Protein AF-A0A2N6NL15-F1 (afdb_monomer_lite)

Sequence (86 aa):
MILDVPMDAIEYDYLLTDSGLAREREQLIKEVTSVGLTEAWAYTDRGMMAGLKKHLDDEYGGLDAYLDSIGFHQGRRALVRETLLV

Radius of gyration: 16.57 Å; chains: 1; bounding box: 40×29×37 Å

Secondary structure (DSSP, 8-state):
--S---HHHHHHHHHHHHHHTTTTHHHHHHHHHHTT--GGGGS--TTHHHHHHHHHHHHHSSHHHHHHHTT--HHHHHHHHHHH--

pLDDT: mean 96.7, std 3.79, range [67.0, 98.62]

Structure (mmCIF, N/CA/C/O backbone):
data_AF-A0A2N6NL15-F1
#
_entry.id   AF-A0A2N6NL15-F1
#
loop_
_atom_site.group_PDB
_atom_site.id
_atom_site.type_symbol
_atom_site.label_atom_id
_atom_site.label_alt_id
_atom_site.label_comp_id
_atom_site.label_asym_id
_atom_site.label_entity_id
_atom_site.label_seq_id
_atom_site.pdbx_PDB_ins_code
_atom_site.Cartn_x
_atom_site.Cartn_y
_atom_site.Cartn_z
_atom_site.occupancy
_atom_site.B_iso_or_equiv
_atom_site.auth_seq_id
_atom_site.auth_comp_id
_atom_site.auth_asym_id
_atom_site.auth_atom_id
_atom_site.pdbx_PDB_model_num
ATOM 1 N N . MET A 1 1 ? -9.127 -2.534 3.468 1.00 83.12 1 MET A N 1
ATOM 2 C CA . MET A 1 1 ? -8.26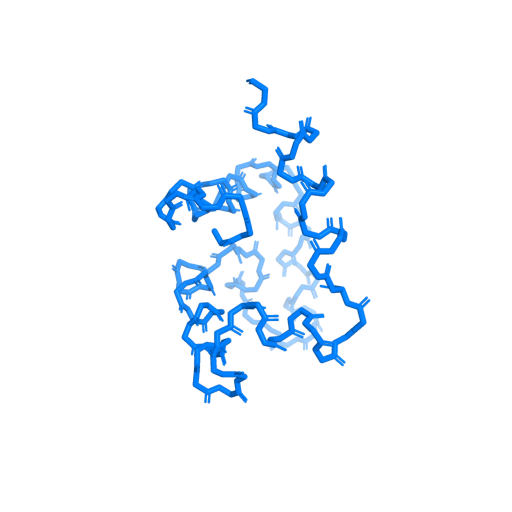1 -3.157 4.505 1.00 83.12 1 MET A CA 1
ATOM 3 C C . MET A 1 1 ? -8.584 -2.632 5.906 1.00 83.12 1 MET A C 1
ATOM 5 O O . MET A 1 1 ? -9.298 -3.346 6.581 1.00 83.12 1 MET A O 1
ATOM 9 N N . ILE A 1 2 ? -8.155 -1.436 6.359 1.00 95.56 2 ILE A N 1
ATOM 10 C CA . ILE A 1 2 ? -8.556 -0.924 7.702 1.00 95.56 2 ILE A CA 1
ATOM 11 C C . ILE A 1 2 ? -9.886 -0.155 7.691 1.00 95.56 2 ILE A C 1
ATOM 13 O O . ILE A 1 2 ? -10.687 -0.281 8.610 1.00 95.56 2 ILE A O 1
ATOM 17 N N . LEU A 1 3 ? -10.137 0.607 6.625 1.00 96.06 3 LEU A N 1
ATOM 18 C CA . LEU A 1 3 ? -11.396 1.323 6.388 1.00 96.06 3 LEU A CA 1
ATOM 19 C C . LEU A 1 3 ? -12.440 0.470 5.647 1.00 96.06 3 LEU A C 1
ATOM 21 O O . LEU A 1 3 ? -13.388 1.015 5.102 1.00 96.06 3 LEU A O 1
ATOM 25 N N . ASP A 1 4 ? -12.205 -0.840 5.515 1.00 93.25 4 ASP A N 1
ATOM 26 C CA . ASP A 1 4 ? -13.067 -1.768 4.759 1.00 93.25 4 ASP A CA 1
ATOM 27 C C . ASP A 1 4 ? -13.357 -1.367 3.297 1.00 93.25 4 ASP A C 1
ATOM 29 O O . ASP A 1 4 ? -14.229 -1.930 2.642 1.00 93.25 4 ASP A O 1
ATOM 33 N N . VAL A 1 5 ? -12.550 -0.454 2.743 1.00 95.50 5 VAL A N 1
ATOM 34 C CA . VAL A 1 5 ? -12.543 -0.123 1.314 1.00 95.50 5 VAL A CA 1
ATOM 35 C C . VAL A 1 5 ? -12.214 -1.384 0.496 1.00 95.50 5 VAL A C 1
ATOM 37 O O . VAL A 1 5 ? -11.292 -2.121 0.892 1.00 95.50 5 VAL A O 1
ATOM 40 N N . PRO A 1 6 ? -12.931 -1.623 -0.623 1.00 95.88 6 PRO A N 1
ATOM 41 C CA . PRO A 1 6 ? -12.668 -2.728 -1.539 1.00 95.88 6 PRO A CA 1
ATOM 42 C C . PRO A 1 6 ? -11.201 -2.818 -1.982 1.00 95.88 6 PRO A C 1
ATOM 44 O O . PRO A 1 6 ? -10.524 -1.806 -2.168 1.00 95.88 6 PRO A O 1
ATOM 47 N N . MET A 1 7 ? -10.693 -4.045 -2.132 1.00 95.19 7 MET A N 1
ATOM 48 C CA . MET A 1 7 ? -9.286 -4.275 -2.493 1.00 95.19 7 MET A CA 1
ATOM 49 C C . MET A 1 7 ? -8.931 -3.732 -3.879 1.00 95.19 7 MET A C 1
ATOM 51 O O . MET A 1 7 ? -7.831 -3.223 -4.053 1.00 95.19 7 MET A O 1
ATOM 55 N N . ASP A 1 8 ? -9.855 -3.804 -4.833 1.00 95.88 8 ASP A N 1
ATOM 56 C CA . ASP A 1 8 ? -9.700 -3.267 -6.187 1.00 95.88 8 ASP A CA 1
ATOM 57 C C . ASP A 1 8 ? -9.570 -1.737 -6.197 1.00 95.88 8 ASP A C 1
ATOM 59 O O . ASP A 1 8 ? -8.771 -1.196 -6.955 1.00 95.88 8 ASP A O 1
ATOM 63 N N . ALA A 1 9 ? -10.284 -1.033 -5.316 1.00 96.81 9 ALA A N 1
ATOM 64 C CA . ALA A 1 9 ? -10.138 0.412 -5.152 1.00 96.81 9 ALA A CA 1
ATOM 65 C C . ALA A 1 9 ? -8.770 0.794 -4.551 1.00 96.81 9 ALA A C 1
ATOM 67 O O . ALA A 1 9 ? -8.158 1.765 -4.994 1.00 96.81 9 ALA A O 1
ATOM 68 N N . ILE A 1 10 ? -8.267 0.017 -3.583 1.00 96.94 10 ILE A N 1
ATOM 69 C CA . ILE A 1 10 ? -6.916 0.204 -3.019 1.00 96.94 10 ILE A CA 1
ATOM 70 C C . ILE A 1 10 ? -5.847 -0.076 -4.085 1.00 96.94 10 ILE A C 1
ATOM 72 O O . ILE A 1 10 ? -4.885 0.678 -4.209 1.00 96.94 10 ILE A O 1
ATOM 76 N N . GLU A 1 11 ? -6.013 -1.145 -4.867 1.00 97.31 11 GLU A N 1
ATOM 77 C CA . GLU A 1 11 ? -5.102 -1.485 -5.962 1.00 97.31 11 GLU A CA 1
ATOM 78 C C . GLU A 1 11 ? -5.105 -0.409 -7.048 1.00 97.31 11 GLU A C 1
ATOM 80 O O . GLU A 1 11 ? -4.039 0.013 -7.488 1.00 97.31 11 GLU A O 1
ATOM 85 N N . TYR A 1 12 ? -6.279 0.089 -7.438 1.00 97.31 12 TYR A N 1
ATOM 86 C CA . TYR A 1 12 ? -6.395 1.183 -8.395 1.00 97.31 12 TYR A CA 1
ATOM 87 C C . TYR A 1 12 ? -5.602 2.416 -7.950 1.00 97.31 12 TYR A C 1
ATOM 89 O O . TYR A 1 12 ? -4.808 2.936 -8.733 1.00 97.31 12 TYR A O 1
ATOM 97 N N . ASP A 1 13 ? -5.772 2.852 -6.698 1.00 97.81 13 ASP A N 1
ATOM 98 C CA . ASP A 1 13 ? -5.051 4.006 -6.150 1.00 97.81 13 ASP A CA 1
ATOM 99 C C . ASP A 1 13 ? -3.533 3.768 -6.108 1.00 97.81 13 ASP A C 1
ATOM 101 O O . ASP A 1 13 ? -2.759 4.606 -6.568 1.00 97.81 13 ASP A O 1
ATOM 105 N N . TYR A 1 14 ? -3.096 2.580 -5.675 1.00 97.94 14 TYR A N 1
ATOM 106 C CA . TYR A 1 14 ? -1.683 2.192 -5.703 1.00 97.94 14 TYR A CA 1
ATOM 107 C C . TYR A 1 14 ? -1.081 2.321 -7.115 1.00 97.94 14 TYR A C 1
ATOM 109 O O . TYR A 1 14 ? -0.026 2.942 -7.279 1.00 97.94 14 TYR A O 1
ATOM 117 N N . LEU A 1 15 ? -1.780 1.818 -8.140 1.00 97.88 15 LEU A N 1
ATOM 118 C CA . LEU A 1 15 ? -1.343 1.863 -9.541 1.00 97.88 15 LEU A CA 1
ATOM 119 C C . LEU A 1 15 ? -1.290 3.290 -10.121 1.00 97.88 15 LEU A C 1
ATOM 121 O O . LEU A 1 15 ? -0.556 3.527 -11.083 1.00 97.88 15 LEU A O 1
ATOM 125 N N . LEU A 1 16 ? -2.001 4.272 -9.546 1.00 98.31 16 LEU A N 1
ATOM 126 C CA . LEU A 1 16 ? -1.898 5.674 -9.985 1.00 98.31 16 LEU A CA 1
ATOM 127 C C . LEU A 1 16 ? -0.483 6.237 -9.811 1.00 98.31 16 LEU A C 1
ATOM 129 O O . LEU A 1 16 ? -0.098 7.142 -10.559 1.00 98.31 16 LEU A O 1
ATOM 133 N N . THR A 1 17 ? 0.321 5.658 -8.913 1.00 97.56 17 THR A N 1
ATOM 134 C CA . THR A 1 17 ? 1.748 5.977 -8.752 1.00 97.56 17 THR A CA 1
ATOM 135 C C . THR A 1 17 ? 2.512 5.889 -10.076 1.00 97.56 17 THR A C 1
ATOM 137 O O . THR A 1 17 ? 3.404 6.704 -10.327 1.00 97.56 17 THR A O 1
ATOM 140 N N . ASP A 1 18 ? 2.142 4.966 -10.972 1.00 97.75 18 ASP A N 1
ATOM 141 C CA . ASP A 1 18 ? 2.818 4.839 -12.264 1.00 97.75 18 ASP A CA 1
ATOM 142 C C . ASP A 1 18 ? 2.640 6.077 -13.145 1.00 97.75 18 ASP A C 1
ATOM 144 O O . ASP A 1 18 ? 3.583 6.515 -13.810 1.00 97.75 18 ASP A O 1
ATOM 148 N N . SER A 1 19 ? 1.443 6.662 -13.115 1.00 97.56 19 SER A N 1
ATOM 149 C CA . SER A 1 19 ? 1.147 7.914 -13.810 1.00 97.56 19 SER A CA 1
ATOM 150 C C . SER A 1 19 ? 1.740 9.127 -13.088 1.00 97.56 19 SER A C 1
ATOM 152 O O . SER A 1 19 ? 2.257 10.035 -13.738 1.00 97.56 19 SER A O 1
ATOM 154 N N . GLY A 1 20 ? 1.733 9.115 -11.750 1.00 97.50 20 GLY A N 1
ATOM 155 C CA . GLY A 1 20 ? 2.268 10.195 -10.920 1.00 97.50 20 GLY A CA 1
ATOM 156 C C . GLY A 1 20 ? 3.778 10.385 -11.066 1.00 97.50 20 GLY A C 1
ATOM 157 O O . GLY A 1 20 ? 4.249 11.513 -11.003 1.00 97.50 20 GLY A O 1
ATOM 158 N N . LEU A 1 21 ? 4.517 9.301 -11.326 1.00 97.00 21 LEU A N 1
ATOM 159 C CA . LEU A 1 21 ? 5.975 9.300 -11.507 1.00 97.00 21 LEU A CA 1
ATOM 160 C C . LEU A 1 21 ? 6.413 9.309 -12.981 1.00 97.00 21 LEU A C 1
ATOM 162 O O . LEU A 1 21 ? 7.561 8.996 -13.298 1.00 97.00 21 LEU A O 1
ATOM 166 N N . ALA A 1 22 ? 5.511 9.619 -13.918 1.00 97.69 22 ALA A N 1
ATOM 167 C CA . ALA A 1 22 ? 5.824 9.557 -15.345 1.00 97.69 22 ALA A CA 1
ATOM 168 C C . ALA A 1 22 ? 6.981 10.491 -15.751 1.00 97.69 22 ALA A C 1
ATOM 170 O O . ALA A 1 22 ? 7.738 10.157 -16.662 1.00 97.69 22 ALA A O 1
ATOM 171 N N . ARG A 1 23 ? 7.144 11.644 -15.081 1.00 97.75 23 ARG A N 1
ATOM 172 C CA . ARG A 1 23 ? 8.216 12.613 -15.383 1.00 97.75 23 ARG A CA 1
ATOM 173 C C . ARG A 1 23 ? 9.578 12.152 -14.865 1.00 97.75 23 ARG A C 1
ATOM 175 O O . ARG A 1 23 ? 10.596 12.456 -15.477 1.00 97.75 23 ARG A O 1
ATOM 182 N N . GLU A 1 24 ? 9.588 11.425 -13.758 1.00 97.00 24 GLU A N 1
ATOM 183 C CA . GLU A 1 24 ? 10.768 10.927 -13.056 1.00 97.00 24 GLU A CA 1
ATOM 184 C C . GLU A 1 24 ? 11.175 9.522 -13.530 1.00 97.00 24 GLU A C 1
ATOM 186 O O . GLU A 1 24 ? 12.278 9.065 -13.228 1.00 97.00 24 GLU A O 1
ATOM 191 N N . ARG A 1 25 ? 10.311 8.832 -14.292 1.00 97.69 25 ARG A N 1
ATOM 192 C CA . ARG A 1 25 ? 10.468 7.416 -14.663 1.00 97.69 25 ARG A CA 1
ATOM 193 C C . ARG A 1 25 ? 11.814 7.098 -15.301 1.00 97.69 25 ARG A C 1
ATOM 195 O O . ARG A 1 25 ? 12.439 6.112 -14.928 1.00 97.69 25 ARG A O 1
ATOM 202 N N . GLU A 1 26 ? 12.272 7.921 -16.241 1.00 98.06 26 GLU A N 1
ATOM 203 C CA . GLU A 1 26 ? 13.552 7.687 -16.920 1.00 98.06 26 GLU A CA 1
ATOM 204 C C . GLU A 1 26 ? 14.730 7.722 -15.933 1.00 98.06 26 GLU A C 1
ATOM 206 O O . GLU A 1 26 ? 15.657 6.918 -16.029 1.00 98.06 26 GLU A O 1
ATOM 211 N N . GLN A 1 27 ? 14.682 8.628 -14.956 1.00 98.12 27 GLN A N 1
ATOM 212 C CA . GLN A 1 27 ? 15.702 8.729 -13.920 1.00 98.12 27 GLN A CA 1
ATOM 213 C C . GLN A 1 27 ? 15.630 7.540 -12.951 1.00 98.12 27 GLN A C 1
ATOM 215 O O . GLN A 1 27 ? 16.662 6.938 -12.664 1.00 98.12 27 GLN A O 1
ATOM 220 N N . LEU A 1 28 ? 14.427 7.131 -12.531 1.00 97.56 28 LEU A N 1
ATOM 221 C CA . LEU A 1 28 ? 14.235 5.935 -11.701 1.00 97.56 28 LEU A CA 1
ATOM 222 C C . LEU A 1 28 ? 14.770 4.671 -12.384 1.00 97.56 28 LEU A C 1
ATOM 224 O O . LEU A 1 28 ? 15.448 3.877 -11.741 1.00 97.56 28 LEU A O 1
ATOM 228 N N . ILE A 1 29 ? 14.533 4.505 -13.691 1.00 98.50 29 ILE A N 1
ATOM 229 C CA . ILE A 1 29 ? 15.078 3.382 -14.469 1.00 98.50 29 ILE A CA 1
ATOM 230 C C . ILE A 1 29 ? 16.613 3.378 -14.416 1.00 98.50 29 ILE A C 1
ATOM 232 O O . ILE A 1 29 ? 17.215 2.329 -14.178 1.00 98.50 29 ILE A O 1
ATOM 236 N N . LYS A 1 30 ? 17.266 4.538 -14.575 1.00 98.31 30 LYS A N 1
ATOM 237 C CA . LYS A 1 30 ? 18.733 4.653 -14.455 1.00 98.31 30 LYS A CA 1
ATOM 238 C C . LYS A 1 30 ? 19.218 4.274 -13.055 1.00 98.31 30 LYS A C 1
ATOM 240 O O . LYS A 1 30 ? 20.216 3.572 -12.924 1.00 98.31 30 LYS A O 1
ATOM 245 N N . GLU A 1 31 ? 18.511 4.702 -12.014 1.00 98.00 31 GLU A N 1
ATOM 246 C CA . GLU A 1 31 ? 18.869 4.401 -10.626 1.00 98.00 31 GLU A CA 1
ATOM 247 C C . GLU A 1 31 ? 18.740 2.909 -10.308 1.00 98.00 31 GLU A C 1
ATOM 249 O O . GLU A 1 31 ? 19.712 2.305 -9.851 1.00 98.00 31 GLU A O 1
ATOM 254 N N . VAL A 1 32 ? 17.597 2.282 -10.610 1.00 97.94 32 VAL A N 1
ATOM 255 C CA . VAL A 1 32 ? 17.385 0.854 -10.310 1.00 97.94 32 VAL A CA 1
ATOM 256 C C . VAL A 1 32 ? 18.323 -0.044 -11.123 1.00 97.94 32 VAL A C 1
ATOM 258 O O . VAL A 1 32 ? 18.890 -0.995 -10.585 1.00 97.94 32 VAL A O 1
ATOM 261 N N . THR A 1 33 ? 18.583 0.294 -12.390 1.00 98.06 33 THR A N 1
ATOM 262 C CA . THR A 1 33 ? 19.528 -0.470 -13.223 1.00 98.06 33 THR A CA 1
ATOM 263 C C . THR A 1 33 ? 20.975 -0.308 -12.764 1.00 98.06 33 THR A C 1
ATOM 265 O O . THR A 1 33 ? 21.737 -1.274 -12.825 1.00 98.06 33 THR A O 1
ATOM 268 N N . SER A 1 34 ? 21.355 0.855 -12.218 1.00 98.19 34 SER A N 1
ATOM 269 C CA . SER A 1 34 ? 22.709 1.081 -11.688 1.00 98.19 34 SER A CA 1
ATOM 270 C C . SER A 1 34 ? 23.071 0.165 -10.511 1.00 98.19 34 SER A C 1
ATOM 272 O O . SER A 1 34 ? 24.248 -0.126 -10.303 1.00 98.19 34 SER A O 1
ATOM 274 N N . VAL A 1 35 ? 22.069 -0.332 -9.776 1.00 97.75 35 VAL A N 1
ATOM 275 C CA . VAL A 1 35 ? 22.237 -1.270 -8.652 1.00 97.75 35 VAL A CA 1
ATOM 276 C C . VAL A 1 35 ? 21.930 -2.725 -9.031 1.00 97.75 35 VAL A C 1
ATOM 278 O O . VAL A 1 35 ? 21.883 -3.594 -8.164 1.00 97.75 35 VAL A O 1
ATOM 281 N N . GLY A 1 36 ? 21.749 -3.011 -10.325 1.00 98.06 36 GLY A N 1
ATOM 282 C CA . GLY A 1 36 ? 21.536 -4.364 -10.847 1.00 98.06 36 GLY A CA 1
ATOM 283 C C . GLY A 1 36 ? 20.089 -4.861 -10.800 1.00 98.06 36 GLY A C 1
ATOM 284 O O . GLY A 1 36 ? 19.854 -6.051 -11.009 1.00 98.06 36 GLY A O 1
ATOM 285 N N . LEU A 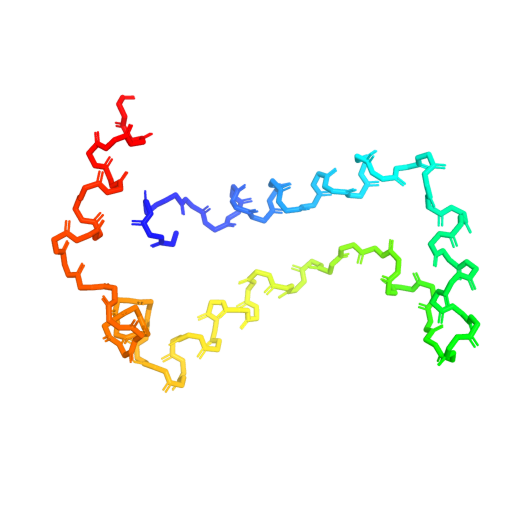1 37 ? 19.119 -3.982 -10.537 1.00 98.06 37 LEU A N 1
ATOM 286 C CA . LEU A 1 37 ? 17.697 -4.315 -10.609 1.00 98.06 37 LEU A CA 1
ATOM 287 C C . LEU A 1 37 ? 17.163 -4.105 -12.031 1.00 98.06 37 LEU A C 1
ATOM 289 O O . LEU A 1 37 ? 17.694 -3.322 -12.818 1.00 98.06 37 LEU A O 1
ATOM 293 N N . THR A 1 38 ? 16.096 -4.822 -12.376 1.00 97.88 38 THR A N 1
ATOM 294 C CA . THR A 1 38 ? 15.428 -4.664 -13.673 1.00 97.88 38 THR A CA 1
ATOM 295 C C . THR A 1 38 ? 14.577 -3.395 -13.700 1.00 97.88 38 THR A C 1
ATOM 297 O O . THR A 1 38 ? 14.146 -2.900 -12.661 1.00 97.88 38 THR A O 1
ATOM 300 N N . GLU A 1 39 ? 14.255 -2.903 -14.899 1.00 97.31 39 GLU A N 1
ATOM 301 C CA . GLU A 1 39 ? 13.397 -1.720 -15.078 1.00 97.31 39 GLU A CA 1
ATOM 302 C C . GLU A 1 39 ? 12.008 -1.876 -14.442 1.00 97.31 39 GLU A C 1
ATOM 304 O O . GLU A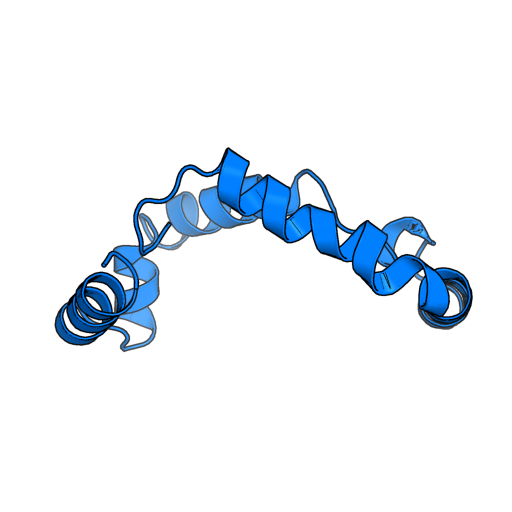 1 39 ? 11.385 -0.881 -14.091 1.00 97.31 39 GLU A O 1
ATOM 309 N N . ALA A 1 40 ? 11.537 -3.112 -14.233 1.00 96.75 40 ALA A N 1
ATOM 310 C CA . ALA A 1 40 ? 10.278 -3.396 -13.544 1.00 96.75 40 ALA A CA 1
ATOM 311 C C . ALA A 1 40 ? 10.224 -2.790 -12.130 1.00 96.75 40 ALA A C 1
ATOM 313 O O . ALA A 1 40 ? 9.153 -2.407 -11.677 1.00 96.75 40 ALA A O 1
ATOM 314 N N . TRP A 1 41 ? 11.373 -2.629 -11.463 1.00 96.75 41 TRP A N 1
ATOM 315 C CA . TRP A 1 41 ? 11.469 -1.972 -10.153 1.00 96.75 41 TRP A CA 1
ATOM 316 C C . TRP A 1 41 ? 11.183 -0.471 -10.192 1.00 96.75 41 TRP A C 1
ATOM 318 O O . TRP A 1 41 ? 10.988 0.146 -9.148 1.00 96.75 41 TRP A O 1
ATOM 328 N N . ALA A 1 42 ? 11.145 0.123 -11.383 1.00 97.50 42 ALA A N 1
ATOM 329 C CA . ALA A 1 42 ? 10.688 1.485 -11.573 1.00 97.50 42 ALA A CA 1
ATOM 330 C C . ALA A 1 42 ? 9.165 1.571 -11.748 1.00 97.50 42 ALA A C 1
ATOM 332 O O . ALA A 1 42 ? 8.698 2.662 -12.033 1.00 97.50 42 ALA A O 1
ATOM 333 N N . TYR A 1 43 ? 8.387 0.495 -11.606 1.00 98.00 43 TYR A N 1
ATOM 334 C CA . TYR A 1 43 ? 6.928 0.502 -11.754 1.00 98.00 43 TYR A CA 1
ATOM 335 C C . TYR A 1 43 ? 6.242 -0.135 -10.547 1.00 98.00 43 TYR A C 1
ATOM 337 O O . TYR A 1 43 ? 6.854 -0.863 -9.765 1.00 98.00 43 TYR A O 1
ATOM 345 N N . THR A 1 44 ? 4.950 0.134 -10.404 1.00 97.69 44 THR A N 1
ATOM 346 C CA . THR A 1 44 ? 4.097 -0.606 -9.475 1.00 97.69 44 THR A CA 1
ATOM 347 C C . THR A 1 44 ? 3.852 -2.041 -9.942 1.00 97.69 44 THR A C 1
ATOM 349 O O . THR A 1 44 ? 3.806 -2.327 -11.139 1.00 97.69 44 THR A O 1
ATOM 352 N N . ASP A 1 45 ? 3.666 -2.959 -8.990 1.00 96.94 45 ASP A N 1
ATOM 353 C CA . ASP A 1 45 ? 3.376 -4.368 -9.276 1.00 96.94 45 ASP A CA 1
ATOM 354 C C . ASP A 1 45 ? 1.890 -4.683 -9.026 1.00 96.94 45 ASP A C 1
ATOM 356 O O . ASP A 1 45 ? 1.375 -4.492 -7.924 1.00 96.94 45 ASP A O 1
ATOM 360 N N . ARG A 1 46 ? 1.184 -5.201 -10.042 1.00 93.75 46 ARG 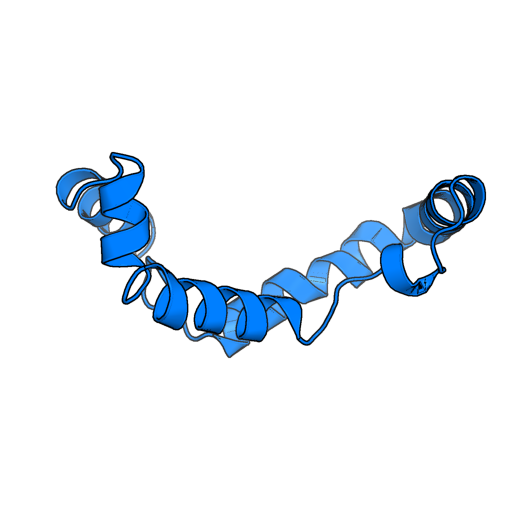A N 1
ATOM 361 C CA . ARG A 1 46 ? -0.256 -5.537 -9.953 1.00 93.75 46 ARG A CA 1
ATOM 362 C C . ARG A 1 46 ? -0.564 -6.639 -8.930 1.00 93.75 46 ARG A C 1
ATOM 364 O O . ARG A 1 46 ? -1.675 -6.740 -8.432 1.00 93.75 46 ARG A O 1
ATOM 371 N N . GLY A 1 47 ? 0.410 -7.472 -8.587 1.00 94.62 47 GLY A N 1
ATOM 372 C CA . GLY A 1 47 ? 0.294 -8.476 -7.537 1.00 94.62 47 GLY A CA 1
ATOM 373 C C . GLY A 1 47 ? 0.537 -7.932 -6.128 1.00 94.62 47 GLY A C 1
ATOM 374 O O . GLY A 1 47 ? 0.223 -8.633 -5.166 1.00 94.62 47 GLY A O 1
ATOM 375 N N . MET A 1 48 ? 1.056 -6.708 -5.970 1.00 96.31 48 MET A N 1
ATOM 376 C CA . MET A 1 48 ? 1.524 -6.193 -4.677 1.00 96.31 48 MET A CA 1
ATOM 377 C C . MET A 1 48 ? 0.421 -6.167 -3.611 1.00 96.31 48 MET A C 1
ATOM 379 O O . MET A 1 48 ? 0.622 -6.664 -2.502 1.00 96.31 48 MET A O 1
ATOM 383 N N . MET A 1 49 ? -0.760 -5.621 -3.924 1.00 96.50 49 MET A N 1
ATOM 384 C CA . MET A 1 49 ? -1.848 -5.497 -2.940 1.00 96.50 49 MET A CA 1
ATOM 385 C C . MET A 1 49 ? -2.469 -6.852 -2.580 1.00 96.50 49 MET A C 1
ATOM 387 O O . MET A 1 49 ? -2.753 -7.112 -1.408 1.00 96.50 49 MET A O 1
ATOM 391 N N . ALA A 1 50 ? -2.627 -7.745 -3.560 1.00 95.69 50 ALA A N 1
ATOM 392 C CA . ALA A 1 50 ? -3.102 -9.106 -3.323 1.00 95.69 50 ALA A CA 1
ATOM 393 C C . ALA A 1 50 ? -2.098 -9.919 -2.488 1.00 95.69 50 ALA A C 1
ATOM 395 O O . ALA A 1 50 ? -2.485 -10.584 -1.524 1.00 95.69 50 ALA A O 1
ATOM 396 N N . GLY A 1 51 ? -0.806 -9.821 -2.813 1.00 97.62 51 GLY A N 1
ATOM 397 C CA . GLY A 1 51 ? 0.280 -10.454 -2.068 1.00 97.62 51 GLY A CA 1
ATOM 398 C C . GLY A 1 51 ? 0.373 -9.947 -0.630 1.00 97.62 51 GLY A C 1
ATOM 399 O O . GLY A 1 51 ? 0.464 -10.752 0.294 1.00 97.62 51 GLY A O 1
ATOM 400 N N . LEU A 1 52 ? 0.255 -8.631 -0.422 1.00 97.31 52 LEU A N 1
ATOM 401 C CA . LEU A 1 52 ? 0.228 -8.023 0.909 1.00 97.31 52 LEU A CA 1
ATOM 402 C C . LEU A 1 52 ? -0.951 -8.538 1.743 1.00 97.31 52 LEU A C 1
ATOM 404 O O . LEU A 1 52 ? -0.758 -8.953 2.884 1.00 97.31 52 LEU A O 1
ATOM 408 N N . LYS A 1 53 ? -2.168 -8.545 1.183 1.00 96.94 53 LYS A N 1
ATOM 409 C CA . LYS A 1 53 ? -3.354 -9.069 1.877 1.00 96.94 53 LYS A CA 1
ATOM 410 C C . LYS A 1 53 ? -3.166 -10.536 2.262 1.00 96.94 53 LYS A C 1
ATOM 412 O O . LYS A 1 53 ? -3.434 -10.888 3.406 1.00 96.94 53 LYS A O 1
ATOM 417 N N . LYS A 1 54 ? -2.664 -11.357 1.335 1.00 98.19 54 LYS A N 1
ATOM 418 C CA . LYS A 1 54 ? -2.376 -12.770 1.589 1.00 98.19 54 LYS A CA 1
ATOM 419 C C . LYS A 1 54 ? -1.350 -12.953 2.708 1.00 98.19 54 LYS A C 1
ATOM 421 O O . LYS A 1 54 ? -1.581 -13.753 3.601 1.00 98.19 54 LYS A O 1
ATOM 426 N N . HIS A 1 55 ? -0.261 -12.191 2.693 1.00 98.31 55 HIS A N 1
ATOM 427 C CA . HIS A 1 55 ? 0.757 -12.253 3.739 1.00 98.31 55 HIS A CA 1
ATOM 428 C C . HIS A 1 55 ? 0.192 -11.894 5.121 1.00 98.31 55 HIS A C 1
ATOM 430 O O . HIS A 1 55 ? 0.478 -12.580 6.096 1.00 98.31 55 HIS A O 1
ATOM 436 N N . LEU A 1 56 ? -0.656 -10.863 5.212 1.00 98.25 56 LEU A N 1
ATOM 437 C CA . LEU A 1 56 ? -1.322 -10.518 6.471 1.00 98.25 56 LEU A CA 1
ATOM 438 C C . LEU A 1 56 ? -2.248 -11.632 6.967 1.00 98.25 56 LEU A C 1
ATOM 440 O O . LEU A 1 56 ? -2.288 -11.906 8.165 1.00 98.25 56 LEU A O 1
ATOM 444 N N . ASP A 1 57 ? -2.995 -12.261 6.063 1.00 98.19 57 ASP A N 1
ATOM 445 C CA . ASP A 1 57 ? -3.885 -13.367 6.414 1.00 98.19 57 ASP A CA 1
ATOM 446 C C . ASP A 1 57 ? -3.097 -14.593 6.894 1.00 98.19 57 ASP A C 1
ATOM 448 O O . ASP A 1 57 ? -3.414 -15.140 7.949 1.00 98.19 57 ASP A O 1
ATOM 452 N N . ASP A 1 58 ? -2.064 -14.994 6.149 1.00 98.62 58 ASP A N 1
ATOM 453 C CA . ASP A 1 58 ? -1.293 -16.211 6.411 1.00 98.62 58 ASP A CA 1
ATOM 454 C C . ASP A 1 58 ? -0.409 -16.087 7.663 1.00 98.62 58 ASP A C 1
ATOM 456 O O . ASP A 1 58 ? -0.399 -16.989 8.498 1.00 98.62 58 ASP A O 1
ATOM 460 N N . GLU A 1 59 ? 0.326 -14.979 7.811 1.00 98.44 59 GLU A N 1
ATOM 461 C CA . GLU A 1 59 ? 1.348 -14.840 8.862 1.00 98.44 59 GLU A CA 1
ATOM 462 C C . GLU A 1 59 ? 0.796 -14.271 10.169 1.00 98.44 59 GLU A C 1
ATOM 464 O O . GLU A 1 59 ? 1.325 -14.545 11.246 1.00 98.44 59 GLU A O 1
ATOM 469 N N . TYR A 1 60 ? -0.267 -13.468 10.093 1.00 98.19 60 TYR A N 1
ATOM 470 C CA . TYR A 1 60 ? -0.800 -12.758 11.257 1.00 98.19 60 TYR A CA 1
ATOM 471 C C . TYR A 1 60 ? -2.233 -13.160 11.604 1.00 98.19 60 TYR A C 1
ATOM 473 O O . TYR A 1 60 ? -2.726 -12.762 12.654 1.00 98.19 60 TYR A O 1
ATOM 481 N N . GLY A 1 61 ? -2.914 -13.948 10.767 1.00 98.06 61 GLY A N 1
ATOM 482 C CA . GLY A 1 61 ? -4.341 -14.236 10.942 1.00 98.06 61 GLY A CA 1
ATOM 483 C C . GLY A 1 61 ? -5.240 -13.060 10.546 1.00 98.06 61 GLY A C 1
ATOM 484 O O . GLY A 1 61 ? -6.389 -12.981 10.980 1.00 98.06 61 GLY A O 1
ATOM 485 N N . GLY A 1 62 ? -4.718 -12.137 9.734 1.00 98.00 62 GLY A N 1
ATOM 486 C CA . GLY A 1 62 ? -5.434 -10.989 9.195 1.00 98.00 62 GLY A CA 1
ATOM 487 C C . GLY A 1 62 ? -4.933 -9.641 9.711 1.00 98.00 62 GLY A C 1
ATOM 488 O O . GLY A 1 62 ? -4.083 -9.528 10.596 1.00 98.00 62 GLY A O 1
ATOM 489 N N . LEU A 1 63 ? -5.495 -8.579 9.134 1.00 97.56 63 LEU A N 1
ATOM 490 C CA . LEU A 1 63 ? -5.058 -7.203 9.372 1.00 97.56 63 LEU A CA 1
ATOM 491 C C . LEU A 1 63 ? -5.169 -6.773 10.838 1.00 97.56 63 LEU A C 1
ATOM 493 O O . LEU A 1 63 ? -4.245 -6.154 11.355 1.00 97.56 63 LEU A O 1
ATOM 497 N N . ASP A 1 64 ? -6.289 -7.059 11.500 1.00 97.69 64 ASP A N 1
ATOM 498 C CA . ASP A 1 64 ? -6.512 -6.601 12.875 1.00 97.69 64 ASP A CA 1
ATOM 499 C C . ASP A 1 64 ? -5.496 -7.220 13.843 1.00 97.69 64 ASP A C 1
ATOM 501 O O . ASP A 1 64 ? -4.948 -6.509 14.683 1.00 97.69 64 ASP A O 1
ATOM 505 N N . ALA A 1 65 ? -5.167 -8.501 13.659 1.00 98.12 65 ALA A N 1
ATOM 506 C CA . ALA A 1 65 ? -4.152 -9.192 14.445 1.00 98.12 65 ALA A CA 1
ATOM 507 C C . ALA A 1 65 ? -2.734 -8.663 14.162 1.00 98.12 65 ALA A C 1
ATOM 509 O O . ALA A 1 65 ? -1.967 -8.434 15.100 1.00 98.12 65 ALA A O 1
ATOM 510 N N . TYR A 1 66 ? -2.4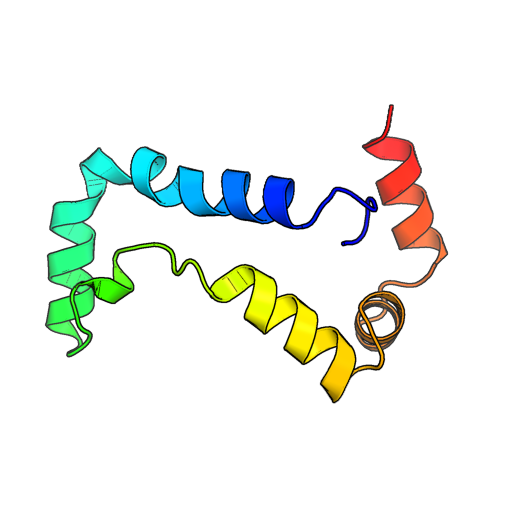06 -8.366 12.898 1.00 98.44 66 TYR A N 1
ATOM 511 C CA . TYR A 1 66 ? -1.168 -7.655 12.559 1.00 98.44 66 TYR A CA 1
ATOM 512 C C . TYR A 1 66 ? -1.092 -6.291 13.260 1.00 98.44 66 TYR A C 1
ATOM 514 O O . TYR A 1 66 ? -0.090 -5.973 13.901 1.00 98.44 66 TYR A O 1
ATOM 522 N N . LEU A 1 67 ? -2.161 -5.496 13.195 1.00 98.31 67 LEU A N 1
ATOM 523 C CA . LEU A 1 67 ? -2.215 -4.174 13.817 1.00 98.31 67 LEU A CA 1
ATOM 524 C C . LEU A 1 67 ? -2.097 -4.255 15.342 1.00 98.31 67 LEU A C 1
ATOM 526 O O . LEU A 1 67 ? -1.384 -3.452 15.943 1.00 98.31 67 LEU A O 1
ATOM 530 N N . ASP A 1 68 ? -2.727 -5.245 15.973 1.00 98.31 68 ASP A N 1
ATOM 531 C CA . ASP A 1 68 ? -2.559 -5.498 17.403 1.00 98.31 68 ASP A CA 1
ATOM 532 C C . ASP A 1 68 ? -1.109 -5.858 17.759 1.00 98.31 68 ASP A C 1
ATOM 534 O O . ASP A 1 68 ? -0.595 -5.352 18.760 1.00 98.31 68 ASP A O 1
ATOM 538 N N . SER A 1 69 ? -0.415 -6.633 16.917 1.00 98.00 69 SER A N 1
ATOM 539 C CA . SER A 1 69 ? 0.986 -7.028 17.143 1.00 98.00 69 SER A CA 1
ATOM 540 C C . SER A 1 69 ? 1.972 -5.850 17.166 1.00 98.00 69 SER A C 1
ATOM 542 O O . SER A 1 69 ? 3.007 -5.925 17.826 1.00 98.00 69 SER A O 1
ATOM 544 N N . ILE A 1 70 ? 1.631 -4.738 16.504 1.00 97.81 70 ILE A N 1
ATOM 545 C CA . ILE A 1 70 ? 2.445 -3.512 16.457 1.00 97.81 70 ILE A CA 1
ATOM 546 C C . ILE A 1 70 ? 1.931 -2.405 17.397 1.00 97.81 70 ILE A C 1
ATOM 548 O O . ILE A 1 70 ? 2.351 -1.251 17.291 1.00 97.81 70 ILE A O 1
ATOM 552 N N . GLY A 1 71 ? 1.002 -2.719 18.307 1.00 98.06 71 GLY A N 1
ATOM 553 C CA . GLY A 1 71 ? 0.450 -1.751 19.264 1.00 98.06 71 GLY A CA 1
ATOM 554 C C . GLY A 1 71 ? -0.606 -0.804 18.676 1.00 98.06 71 GLY A C 1
ATOM 555 O O . GLY A 1 71 ? -0.919 0.240 19.260 1.00 98.06 71 GLY A O 1
ATOM 556 N N . PHE A 1 72 ? -1.166 -1.129 17.507 1.00 98.06 72 PHE A N 1
ATOM 557 C CA . PHE A 1 72 ? -2.239 -0.372 16.863 1.00 98.06 72 PHE A CA 1
ATOM 558 C C . PHE A 1 72 ? -3.611 -0.972 17.191 1.00 98.06 72 PHE A C 1
ATOM 560 O O . PHE A 1 72 ? -4.319 -1.511 16.339 1.00 98.06 72 PHE A O 1
ATOM 567 N N . HIS A 1 73 ? -3.981 -0.874 18.466 1.00 97.62 73 HIS A N 1
ATOM 568 C CA . HIS A 1 73 ? -5.176 -1.513 19.015 1.00 97.62 73 HIS A CA 1
ATOM 569 C C . HIS A 1 73 ? -6.502 -0.895 18.552 1.00 97.62 73 HIS A C 1
ATOM 571 O O . HIS A 1 73 ? -6.541 0.182 17.949 1.00 97.62 73 HIS A O 1
ATOM 577 N N . GLN A 1 74 ? -7.606 -1.566 18.899 1.00 97.25 74 GLN A N 1
ATOM 578 C CA . GLN A 1 74 ? -8.981 -1.219 18.518 1.00 97.25 74 GLN A CA 1
ATOM 579 C C . GLN A 1 74 ? -9.304 0.279 18.635 1.00 97.25 74 GLN A C 1
ATOM 581 O O . GLN A 1 74 ? -9.876 0.836 17.705 1.00 97.25 74 GLN A O 1
ATOM 586 N N . GLY A 1 75 ? -8.927 0.951 19.730 1.00 97.88 75 GLY A N 1
ATOM 587 C CA . GLY A 1 75 ? -9.224 2.379 19.913 1.00 97.88 75 GLY A CA 1
ATOM 588 C C . GLY A 1 75 ? -8.614 3.270 18.823 1.00 97.88 75 GLY A C 1
ATOM 589 O O . GLY A 1 75 ? -9.267 4.186 18.333 1.00 97.88 75 GLY A O 1
ATOM 590 N N . ARG A 1 76 ? -7.391 2.957 18.368 1.00 97.31 76 ARG A N 1
ATOM 591 C CA . ARG A 1 76 ? -6.748 3.674 17.254 1.00 97.31 76 ARG A CA 1
ATOM 592 C C . ARG A 1 76 ? -7.391 3.317 15.913 1.00 97.31 76 ARG A C 1
ATOM 594 O O . ARG A 1 76 ? -7.560 4.199 15.077 1.00 97.31 76 ARG A O 1
ATOM 601 N N . ARG A 1 77 ? -7.793 2.051 15.725 1.00 96.81 77 ARG A N 1
ATOM 602 C CA . ARG A 1 77 ? -8.542 1.597 14.535 1.00 96.81 77 ARG A CA 1
ATOM 603 C C . ARG A 1 77 ? -9.888 2.318 14.407 1.00 96.81 77 ARG A C 1
ATOM 605 O O . ARG A 1 77 ? -10.223 2.781 13.322 1.00 96.81 77 ARG A O 1
ATOM 612 N N . ALA A 1 78 ? -10.628 2.444 15.509 1.00 96.62 78 ALA A N 1
ATOM 613 C CA . ALA A 1 78 ? -11.907 3.150 15.561 1.00 96.62 78 ALA A CA 1
ATOM 614 C C . ALA A 1 78 ? -11.746 4.632 15.208 1.00 96.62 78 ALA A C 1
ATOM 616 O O . ALA A 1 78 ? -12.410 5.102 14.291 1.00 96.62 78 ALA A O 1
ATOM 617 N N . LEU A 1 79 ? -10.782 5.321 15.832 1.00 96.88 79 LEU A N 1
ATOM 618 C CA . LEU A 1 79 ? -10.512 6.734 15.553 1.00 96.88 79 LEU A CA 1
ATOM 619 C C . LEU A 1 79 ? -10.226 6.992 14.064 1.00 96.88 79 LEU A C 1
ATOM 621 O O . LEU A 1 79 ? -10.740 7.951 13.494 1.00 96.88 79 LEU A O 1
ATOM 62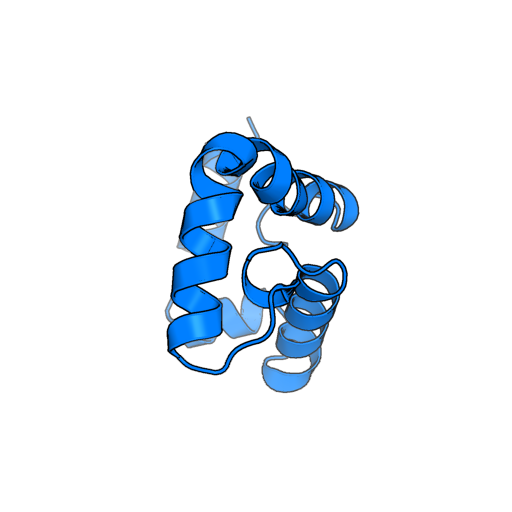5 N N . VAL A 1 80 ? -9.432 6.133 13.414 1.00 96.69 80 VAL A N 1
ATOM 626 C CA . VAL A 1 80 ? -9.140 6.261 11.974 1.00 96.69 80 VAL A CA 1
ATOM 627 C C . VAL A 1 80 ? -10.408 6.121 11.130 1.00 96.69 80 VAL A C 1
ATOM 629 O O . VAL A 1 80 ? -10.620 6.924 10.223 1.00 96.69 80 VAL A O 1
ATOM 632 N N . ARG A 1 81 ? -11.265 5.140 11.438 1.00 95.69 81 ARG A N 1
ATOM 633 C CA . ARG A 1 81 ? -12.538 4.937 10.728 1.00 95.69 81 ARG A CA 1
ATOM 634 C C . ARG A 1 81 ? -13.479 6.126 10.908 1.00 95.69 81 ARG A C 1
ATOM 636 O O . ARG A 1 81 ? -13.966 6.649 9.915 1.00 95.69 81 ARG A O 1
ATOM 643 N N . GLU A 1 82 ? -13.664 6.587 12.142 1.00 96.00 82 GLU A N 1
ATOM 644 C CA . GLU A 1 82 ? -14.509 7.745 12.471 1.00 96.00 82 GLU A CA 1
ATOM 645 C C . GLU A 1 82 ? -14.028 9.039 11.801 1.00 96.00 82 GLU A C 1
ATOM 647 O O . GLU A 1 82 ? -14.838 9.887 11.442 1.00 96.00 82 GLU A O 1
ATOM 652 N N . THR A 1 83 ? -12.715 9.190 11.615 1.00 96.69 83 THR A N 1
ATOM 653 C CA . THR A 1 83 ? -12.134 10.403 11.024 1.00 96.69 83 THR A CA 1
ATOM 654 C C . THR A 1 83 ? -12.232 10.424 9.498 1.00 96.69 83 THR A C 1
ATOM 656 O O . THR A 1 83 ? -12.362 11.498 8.917 1.00 96.69 83 THR A O 1
ATOM 659 N N . LEU A 1 84 ? -12.110 9.269 8.834 1.00 96.31 84 LEU A N 1
ATOM 660 C CA . LEU A 1 84 ? -11.917 9.203 7.378 1.00 96.31 84 LEU A CA 1
ATOM 661 C C . LEU A 1 84 ? -13.135 8.700 6.590 1.00 96.31 84 LEU A C 1
ATOM 663 O O . LEU A 1 84 ? -13.178 8.924 5.385 1.00 96.31 84 LEU A O 1
ATOM 667 N N . LEU A 1 85 ? -14.104 8.032 7.226 1.00 90.00 85 LEU A N 1
ATOM 668 C CA . LEU A 1 85 ? -15.317 7.507 6.570 1.00 90.00 85 LEU A CA 1
ATOM 669 C C . LEU A 1 85 ? -16.534 8.445 6.687 1.00 90.00 85 LEU A C 1
ATOM 671 O O . LEU A 1 85 ? -17.664 7.966 6.750 1.00 90.00 85 LEU A O 1
ATOM 675 N N . VAL A 1 86 ? -16.301 9.759 6.756 1.00 67.00 86 VAL A N 1
ATOM 676 C CA . VAL A 1 86 ? -17.357 10.783 6.891 1.00 67.00 86 VAL A CA 1
ATOM 677 C C . VAL A 1 86 ? -18.327 10.762 5.712 1.00 67.00 86 VAL A C 1
ATOM 679 O O . VAL A 1 86 ? -17.846 10.728 4.556 1.00 67.00 86 VAL A O 1
#

Organism: Beauveria bassiana (NCBI:txid176275)

InterPro domains:
  IPR026893 Tyrosine/serine-protein phosphatase IphP-type [PF13350] (2-85)
  IPR029021 Protein-tyrosine phosphatase-like [G3DSA:3.90.190.10] (1-86)
  IPR029021 Protein-tyrosine phosphatase-like [SSF52799] (1-85)

Foldseek 3Di:
DLLPPDLVVVLVVQQCVQVVCVVVLVVLCVVCVVVPHHSCVSHDDSCVSVVVQVCQCVVQVGDQSVCVVVVNHPVNSVVVNVVPVD